Protein AF-I1CS98-F1 (afdb_monomer)

Sequence (143 aa):
MTRKIFLEIKIGNIDQHENASARYQSAKAWVNQWWSTYGFTSNDLDQFGPEDRETAKDILSNDPKAINEKWLVDPPEPLKGGIIEIELFEKDCPKTCENFVSLCKGGKIGKSSKKPLHYENTKMFRLVPGFVVQGGDVTREKV

Nearest PDB structures (foldseek):
  7ocn-assembly1_A  TM=2.290E-01  e=6.866E+00  Acinetobacter baumannii ATCC 19606 = CIP 70.34 = JCM 6841
  7ocp-assembly1_A  TM=2.295E-01  e=7.791E+00  Acinetobacter baumannii ATCC 19606 = CIP 70.34 = JCM 6841

InterPro domains:
  IPR002130 Cyclophilin-type peptidyl-prolyl cis-trans isomerase domain [PF00160] (82-141)
  IPR002130 Cyclophilin-type peptidyl-prolyl cis-trans isomerase domain [PR00153] (88-103)
  IPR002130 Cyclophilin-type peptidyl-prolyl cis-trans isomerase domain [PR00153] (124-136)
  IPR002130 Cyclophilin-type peptidyl-prolyl cis-trans isomerase domain [PS50072] (82-143)
  IPR029000 Cyclophilin-like domain superfamily [G3DSA:2.40.100.10] (77-143)
  IPR029000 Cyclophilin-like domain superfamily [SSF50891] (82-139)

Solvent-accessible surface area (backbone atoms only — not comparable to full-atom values): 8622 Å² total; per-residue (Å²): 136,79,53,72,48,78,44,82,45,81,45,77,66,60,71,62,47,52,52,44,43,51,21,24,49,53,40,33,53,49,34,50,72,42,17,79,81,74,66,49,97,53,53,43,58,90,75,50,51,74,66,55,45,52,53,50,49,55,54,40,71,70,33,72,64,37,53,74,65,53,49,32,85,65,82,64,80,76,75,44,70,50,75,47,79,44,77,47,62,48,88,85,39,44,71,60,41,53,50,52,51,40,28,70,71,32,95,44,66,34,90,85,76,69,35,60,37,30,48,77,92,47,60,72,81,42,80,42,89,100,76,46,80,42,58,75,61,46,78,65,79,88,122

Mean predicted aligned error: 6.17 Å

Radius of gyration: 21.8 Å; Cα contacts (8 Å, |Δi|>4): 173; chains: 1; bounding box: 53×31×57 Å

pLDDT: mean 90.43, std 7.11, range [43.84, 96.19]

Structure (mmCIF, N/CA/C/O backbone):
data_AF-I1CS98-F1
#
_entry.id   AF-I1CS98-F1
#
loop_
_atom_site.group_PDB
_atom_site.id
_atom_site.type_symbol
_atom_site.label_atom_id
_atom_site.label_alt_id
_atom_site.label_comp_id
_atom_site.label_asym_id
_atom_site.label_entity_id
_atom_site.label_seq_id
_atom_site.pdbx_PDB_ins_code
_atom_site.Cartn_x
_atom_site.Cartn_y
_atom_site.Cartn_z
_atom_site.occupancy
_atom_site.B_iso_or_equiv
_atom_site.auth_seq_id
_atom_site.auth_comp_id
_atom_site.auth_asym_id
_atom_site.auth_atom_id
_atom_site.pdbx_PDB_model_num
ATOM 1 N N . MET A 1 1 ? -28.346 11.585 8.066 1.00 60.06 1 MET A N 1
ATOM 2 C CA . MET A 1 1 ? -27.290 11.085 7.164 1.00 60.06 1 MET A CA 1
ATOM 3 C C . MET A 1 1 ? -26.524 10.014 7.908 1.00 60.06 1 MET A C 1
ATOM 5 O O . MET A 1 1 ? -26.175 10.255 9.056 1.00 60.06 1 MET A O 1
ATOM 9 N N . THR A 1 2 ? -26.339 8.841 7.313 1.00 78.56 2 THR A N 1
ATOM 10 C CA . THR A 1 2 ? -25.483 7.792 7.870 1.00 78.56 2 THR A CA 1
ATOM 11 C C . THR A 1 2 ? -24.048 8.022 7.414 1.00 78.56 2 THR A C 1
ATOM 13 O O . THR A 1 2 ? -23.799 8.418 6.273 1.00 78.56 2 THR A O 1
ATOM 16 N N . ARG A 1 3 ? -23.093 7.881 8.336 1.00 90.19 3 ARG A N 1
ATOM 17 C CA . ARG A 1 3 ? -21.673 8.077 8.042 1.00 90.19 3 ARG A CA 1
ATOM 18 C C . ARG A 1 3 ? -21.118 6.798 7.423 1.00 90.19 3 ARG A C 1
ATOM 20 O O . ARG A 1 3 ? -21.323 5.714 7.962 1.00 90.19 3 ARG A O 1
ATOM 27 N N . LYS A 1 4 ? -20.392 6.950 6.318 1.00 94.00 4 LYS A N 1
ATOM 28 C CA . LYS A 1 4 ? -19.733 5.859 5.596 1.00 94.00 4 LYS A CA 1
ATOM 29 C C . LYS A 1 4 ? -18.221 6.041 5.630 1.00 94.00 4 LYS A C 1
ATOM 31 O O . LYS A 1 4 ? -17.736 7.174 5.599 1.00 94.00 4 LYS A O 1
ATOM 36 N N . ILE A 1 5 ? -17.494 4.934 5.717 1.00 94.25 5 ILE A N 1
ATOM 37 C CA . ILE A 1 5 ? -16.031 4.886 5.644 1.00 94.25 5 ILE A CA 1
ATOM 38 C C . ILE A 1 5 ? -15.625 3.893 4.563 1.00 94.25 5 ILE A C 1
ATOM 40 O O . ILE A 1 5 ? -16.279 2.872 4.378 1.00 94.25 5 ILE A O 1
ATOM 44 N N . PHE A 1 6 ? -14.524 4.196 3.888 1.00 95.06 6 PHE A N 1
ATOM 45 C CA . PHE A 1 6 ? -13.919 3.355 2.870 1.00 95.06 6 PHE A CA 1
ATOM 46 C C . PHE A 1 6 ? -12.564 2.871 3.380 1.00 95.06 6 PHE A C 1
ATOM 48 O O . PHE A 1 6 ? -11.733 3.687 3.781 1.00 95.06 6 PHE A O 1
ATOM 55 N N . LEU A 1 7 ? -12.356 1.557 3.396 1.00 94.12 7 LEU A N 1
ATOM 56 C CA . LEU A 1 7 ? -11.076 0.941 3.734 1.00 94.12 7 LEU A CA 1
ATOM 57 C C . LEU A 1 7 ? -10.499 0.263 2.499 1.00 94.12 7 LEU A C 1
ATOM 59 O O . LEU A 1 7 ? -11.150 -0.592 1.903 1.00 94.12 7 LEU A O 1
ATOM 63 N N . GLU A 1 8 ? -9.271 0.620 2.140 1.00 93.94 8 GLU A N 1
ATOM 64 C CA . GLU A 1 8 ? -8.513 -0.105 1.127 1.00 93.94 8 GLU A CA 1
ATOM 65 C C . GLU A 1 8 ? -7.920 -1.373 1.747 1.00 93.94 8 GLU A C 1
ATOM 67 O O . GLU A 1 8 ? -7.205 -1.323 2.750 1.00 93.94 8 GLU A O 1
ATOM 72 N N . ILE A 1 9 ? -8.221 -2.521 1.147 1.00 93.19 9 ILE A N 1
ATOM 73 C CA . ILE A 1 9 ? -7.678 -3.814 1.543 1.00 93.19 9 ILE A CA 1
ATOM 74 C C . ILE A 1 9 ? -6.734 -4.297 0.454 1.00 93.19 9 ILE A C 1
ATOM 76 O O . ILE A 1 9 ? -7.135 -4.445 -0.698 1.00 93.19 9 ILE A O 1
ATOM 80 N N . LYS A 1 10 ? -5.501 -4.605 0.857 1.00 92.88 10 LYS A N 1
ATOM 81 C CA . LYS A 1 10 ? -4.471 -5.221 0.019 1.00 92.88 10 LYS A CA 1
ATOM 82 C C . LYS A 1 10 ? -4.293 -6.682 0.428 1.00 92.88 10 LYS A C 1
ATOM 84 O O . LYS A 1 10 ? -4.209 -6.996 1.614 1.00 92.88 10 LYS A O 1
ATOM 89 N N . ILE A 1 11 ? -4.245 -7.576 -0.552 1.00 92.00 11 ILE A N 1
ATOM 90 C CA . ILE A 1 11 ? -4.131 -9.026 -0.378 1.00 92.00 11 ILE A CA 1
ATOM 91 C C . ILE A 1 11 ? -2.915 -9.511 -1.169 1.00 92.00 11 ILE A C 1
ATOM 93 O O . ILE A 1 11 ? -2.852 -9.360 -2.389 1.00 92.00 11 ILE A O 1
ATOM 97 N N . GLY A 1 12 ? -1.969 -10.137 -0.471 1.00 89.50 12 GLY A N 1
ATOM 98 C CA . GLY A 1 12 ? -0.730 -10.659 -1.047 1.00 89.50 12 GLY A CA 1
ATOM 99 C C . GLY A 1 12 ? 0.499 -10.232 -0.249 1.00 89.50 12 GLY A C 1
ATOM 100 O O . GLY A 1 12 ? 0.383 -9.764 0.884 1.00 89.50 12 GLY A O 1
ATOM 101 N N . ASN A 1 13 ? 1.680 -10.406 -0.845 1.00 89.88 13 ASN A N 1
ATOM 102 C CA . ASN A 1 13 ? 2.939 -9.940 -0.272 1.00 89.88 13 ASN A CA 1
ATOM 103 C C . ASN A 1 13 ? 3.161 -8.465 -0.646 1.00 89.88 13 ASN A C 1
ATOM 105 O O . ASN A 1 13 ? 3.586 -8.160 -1.761 1.00 89.88 13 ASN A O 1
ATOM 109 N N . ILE A 1 14 ? 2.828 -7.566 0.284 1.00 88.88 14 ILE A N 1
ATOM 110 C CA . ILE A 1 14 ? 2.900 -6.114 0.076 1.00 88.88 14 ILE A CA 1
ATOM 111 C C . ILE A 1 14 ? 4.354 -5.672 -0.108 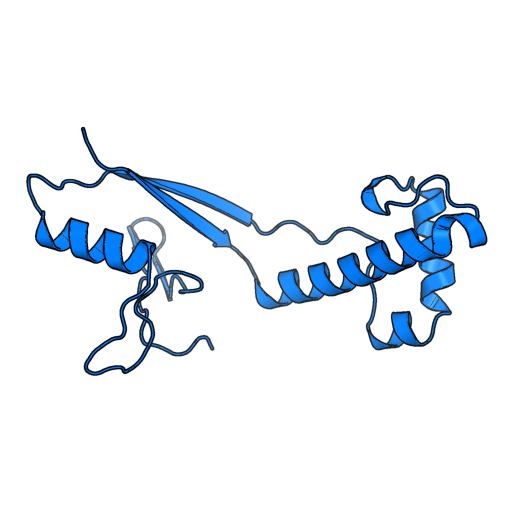1.00 88.88 14 ILE A C 1
ATOM 113 O O . ILE A 1 14 ? 4.642 -4.983 -1.080 1.00 88.88 14 ILE A O 1
ATOM 117 N N . ASP A 1 15 ? 5.274 -6.135 0.742 1.00 89.38 15 ASP A N 1
ATOM 118 C CA . ASP A 1 15 ? 6.685 -5.728 0.697 1.00 89.38 15 ASP A CA 1
ATOM 119 C C . ASP A 1 15 ? 7.349 -6.122 -0.630 1.00 89.38 15 ASP A C 1
ATOM 121 O O . ASP A 1 15 ? 8.076 -5.343 -1.248 1.00 89.38 15 ASP A O 1
ATOM 125 N N . GLN A 1 16 ? 7.056 -7.332 -1.116 1.00 90.31 16 GLN A N 1
ATOM 126 C CA . GLN A 1 16 ? 7.543 -7.794 -2.413 1.00 90.31 16 GLN A CA 1
ATOM 127 C C . GLN A 1 16 ? 6.964 -6.963 -3.564 1.00 90.31 16 GLN A C 1
ATOM 129 O O . GLN A 1 16 ? 7.693 -6.630 -4.500 1.00 90.31 16 GLN A O 1
ATOM 134 N N . HIS A 1 17 ? 5.674 -6.621 -3.506 1.00 91.31 17 HIS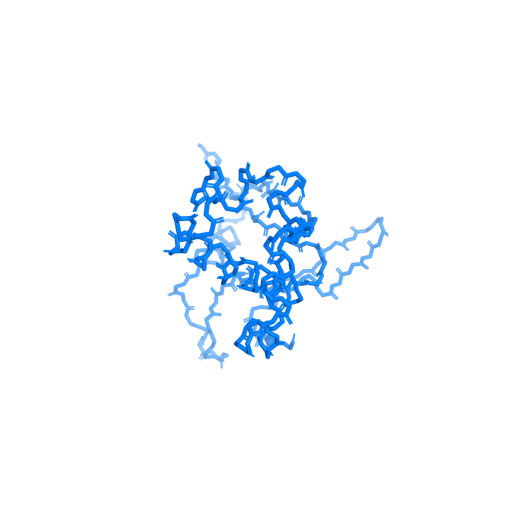 A N 1
ATOM 135 C CA . HIS A 1 17 ? 5.036 -5.792 -4.526 1.00 91.31 17 HIS A CA 1
ATOM 136 C C . HIS A 1 17 ? 5.567 -4.352 -4.514 1.00 91.31 17 HIS A C 1
ATOM 138 O O . HIS A 1 17 ? 5.825 -3.795 -5.579 1.00 91.31 17 HIS A O 1
ATOM 144 N N . GLU A 1 18 ? 5.783 -3.755 -3.342 1.00 91.12 18 GLU A N 1
ATOM 145 C CA . GLU A 1 18 ? 6.370 -2.417 -3.206 1.00 91.12 18 GLU A CA 1
ATOM 146 C C . GLU A 1 18 ? 7.816 -2.393 -3.709 1.00 91.12 18 GLU A C 1
ATOM 148 O O . GLU A 1 18 ? 8.187 -1.493 -4.462 1.00 91.12 18 GLU A O 1
ATOM 153 N N . ASN A 1 19 ? 8.612 -3.420 -3.391 1.00 92.75 19 ASN A N 1
ATOM 154 C CA . ASN A 1 19 ? 9.967 -3.556 -3.923 1.00 92.75 19 ASN A CA 1
ATOM 155 C C . ASN A 1 19 ? 9.975 -3.694 -5.454 1.00 92.75 19 ASN A C 1
ATOM 157 O O . ASN A 1 19 ? 10.743 -3.010 -6.132 1.00 92.75 19 ASN A O 1
ATOM 161 N N . ALA A 1 20 ? 9.111 -4.547 -6.009 1.00 93.06 20 ALA A N 1
ATOM 162 C CA . ALA A 1 20 ? 8.979 -4.707 -7.455 1.00 93.06 20 ALA A CA 1
ATOM 163 C C . ALA A 1 20 ? 8.504 -3.407 -8.126 1.00 93.06 20 ALA A C 1
ATOM 165 O O . ALA A 1 20 ? 9.050 -3.008 -9.152 1.00 93.06 20 ALA A O 1
ATOM 166 N N . SER A 1 21 ? 7.555 -2.702 -7.508 1.00 93.19 21 SER A N 1
ATOM 167 C CA . SER A 1 21 ? 7.063 -1.407 -7.984 1.00 93.19 21 SER A CA 1
ATOM 168 C C . SER A 1 21 ? 8.155 -0.347 -7.971 1.00 93.19 21 SER A C 1
ATOM 170 O O . SER A 1 21 ? 8.309 0.361 -8.957 1.00 93.19 21 SER A O 1
ATOM 172 N N . ALA A 1 22 ? 8.972 -0.268 -6.919 1.00 94.06 22 ALA A N 1
ATOM 173 C CA . ALA A 1 22 ? 10.110 0.649 -6.870 1.00 94.06 22 ALA A CA 1
ATOM 174 C C . ALA A 1 22 ? 11.124 0.359 -7.989 1.00 94.06 22 ALA A C 1
ATOM 176 O O . ALA A 1 22 ? 11.552 1.274 -8.689 1.00 94.06 22 ALA A O 1
ATOM 177 N N . ARG A 1 23 ? 11.450 -0.920 -8.217 1.00 94.44 23 ARG A N 1
ATOM 178 C CA . ARG A 1 23 ? 12.347 -1.360 -9.301 1.00 94.44 23 ARG A CA 1
ATOM 179 C C . ARG A 1 23 ? 11.791 -1.032 -10.688 1.00 94.44 23 ARG A C 1
ATOM 181 O O . ARG A 1 23 ? 12.558 -0.664 -11.574 1.00 94.44 23 ARG A O 1
ATOM 188 N N . TYR A 1 24 ? 10.476 -1.144 -10.863 1.00 95.00 24 TYR A N 1
ATOM 189 C CA . TYR A 1 24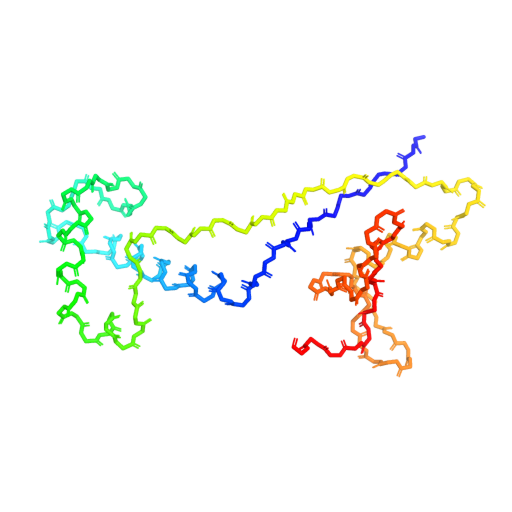 ? 9.784 -0.733 -12.083 1.00 95.00 24 TYR A CA 1
ATOM 190 C C . TYR A 1 24 ? 9.812 0.791 -12.265 1.00 95.00 24 TYR A C 1
ATOM 192 O O . TYR A 1 24 ? 10.137 1.278 -13.342 1.00 95.00 24 TYR A O 1
ATOM 200 N N . GLN A 1 25 ? 9.562 1.567 -11.205 1.00 94.00 25 GLN A N 1
ATOM 201 C CA . GLN A 1 25 ? 9.619 3.034 -11.253 1.00 94.00 25 GLN A CA 1
ATOM 202 C C . GLN A 1 25 ? 11.019 3.561 -11.585 1.00 94.00 25 GLN A C 1
ATOM 204 O O . GLN A 1 25 ? 11.140 4.522 -12.343 1.00 94.00 25 GLN A O 1
ATOM 209 N N . SER A 1 26 ? 12.081 2.922 -11.090 1.00 94.56 26 SER A N 1
ATOM 210 C CA . SER A 1 26 ? 13.448 3.272 -11.493 1.00 94.56 26 SER A CA 1
ATOM 211 C C . SER A 1 26 ? 13.676 3.057 -12.993 1.00 94.56 26 SER A C 1
ATOM 213 O O . SER A 1 26 ? 14.234 3.935 -13.652 1.00 94.56 26 SER A O 1
ATOM 215 N N . ALA A 1 27 ? 13.177 1.950 -13.558 1.00 93.69 27 ALA A N 1
ATOM 216 C CA . ALA A 1 27 ? 13.219 1.719 -15.003 1.00 93.69 27 ALA A CA 1
ATOM 217 C C . ALA A 1 27 ? 12.402 2.768 -15.774 1.00 93.69 27 ALA A C 1
ATOM 219 O O . ALA A 1 27 ? 12.886 3.307 -16.768 1.00 93.69 27 ALA A O 1
ATOM 220 N N . LYS A 1 28 ? 11.201 3.126 -15.289 1.00 94.56 28 LYS A N 1
ATOM 221 C CA . LYS A 1 28 ? 10.387 4.210 -15.867 1.00 94.56 28 LYS A CA 1
ATOM 222 C C . LYS A 1 28 ? 11.138 5.539 -15.895 1.00 94.56 28 LYS A C 1
ATOM 224 O O . LYS A 1 28 ? 11.120 6.230 -16.909 1.00 94.56 28 LYS A O 1
ATOM 229 N N . ALA A 1 29 ? 11.793 5.898 -14.792 1.00 94.50 29 ALA A N 1
ATOM 230 C CA . ALA A 1 29 ? 12.557 7.136 -14.686 1.00 94.50 29 ALA A CA 1
ATOM 231 C C . ALA A 1 29 ? 13.752 7.145 -15.648 1.00 94.50 29 ALA A C 1
ATOM 233 O O . ALA A 1 29 ? 14.010 8.154 -16.302 1.00 94.50 29 ALA A O 1
ATOM 234 N N . TRP A 1 30 ? 14.443 6.011 -15.783 1.00 94.44 30 TRP A N 1
ATOM 235 C CA . TRP A 1 30 ? 15.513 5.855 -16.762 1.00 94.44 30 TRP A CA 1
ATOM 236 C C . TRP A 1 30 ? 14.999 6.010 -18.196 1.00 94.44 30 TRP A C 1
ATOM 238 O O . TRP A 1 30 ? 15.565 6.791 -18.956 1.00 94.44 30 TRP A O 1
ATOM 248 N N . VAL A 1 31 ? 13.885 5.359 -18.547 1.00 93.12 31 VAL A N 1
ATOM 249 C CA . VAL A 1 31 ? 13.247 5.527 -19.861 1.00 93.12 31 VAL A CA 1
ATOM 250 C C . VAL A 1 31 ? 12.915 6.996 -20.104 1.00 93.12 31 VAL A C 1
ATOM 252 O O . VAL A 1 31 ? 13.296 7.553 -21.128 1.00 93.12 31 VAL A O 1
ATOM 255 N N . ASN A 1 32 ? 12.282 7.659 -19.139 1.00 94.19 32 ASN A N 1
ATOM 256 C CA . ASN A 1 32 ? 11.917 9.065 -19.267 1.00 94.19 32 ASN A CA 1
ATOM 257 C C . ASN A 1 32 ? 13.124 9.982 -19.512 1.00 94.19 32 ASN A C 1
ATOM 259 O O . ASN A 1 32 ? 13.012 10.970 -20.236 1.00 94.19 32 ASN A O 1
ATOM 263 N N . GLN A 1 33 ? 14.276 9.638 -18.941 1.00 93.81 33 GLN A N 1
ATOM 264 C CA . GLN A 1 33 ? 15.509 10.394 -19.104 1.00 93.81 33 GLN A CA 1
ATOM 265 C C . GLN A 1 33 ? 16.221 10.102 -20.434 1.00 93.81 33 GLN A C 1
ATOM 267 O O . GLN A 1 33 ? 16.770 11.023 -21.036 1.00 93.81 33 GLN A O 1
ATOM 272 N N . TRP A 1 34 ? 16.221 8.848 -20.894 1.00 91.75 34 TRP A N 1
ATOM 273 C CA . TRP A 1 34 ? 17.091 8.387 -21.984 1.00 91.75 34 TRP A CA 1
ATOM 274 C C . TRP A 1 34 ? 16.358 7.981 -23.267 1.00 91.75 34 TRP A C 1
ATOM 276 O O . TRP A 1 34 ? 16.996 7.542 -24.224 1.00 91.75 34 TRP A O 1
ATOM 286 N N . TRP A 1 35 ? 15.036 8.155 -23.336 1.00 90.75 35 TRP A N 1
ATOM 287 C CA . TRP A 1 35 ? 14.236 7.710 -24.480 1.00 90.75 35 TRP A CA 1
ATOM 288 C C . TRP A 1 35 ? 14.696 8.253 -25.833 1.00 90.75 35 TRP A C 1
ATOM 290 O O . TRP A 1 35 ? 14.776 7.498 -26.797 1.00 90.75 35 TRP A O 1
ATOM 300 N N . SER A 1 36 ? 15.067 9.533 -25.906 1.00 90.75 36 SER A N 1
ATOM 301 C CA . SER A 1 36 ? 15.536 10.153 -27.149 1.00 90.75 36 SER A CA 1
ATOM 302 C C . SER A 1 36 ? 16.930 9.676 -27.558 1.00 90.75 36 SER A C 1
ATOM 304 O O . SER A 1 36 ? 17.246 9.656 -28.744 1.00 90.75 36 SER A O 1
ATOM 306 N N . THR A 1 37 ? 17.763 9.274 -26.594 1.00 91.00 37 THR A N 1
ATOM 307 C CA . THR A 1 37 ? 19.119 8.763 -26.838 1.00 91.00 37 THR A CA 1
ATOM 308 C C . THR A 1 37 ? 19.087 7.382 -27.479 1.00 91.00 37 THR A C 1
ATOM 310 O O . THR A 1 37 ? 19.857 7.120 -28.398 1.00 91.00 37 THR A O 1
ATOM 313 N N . TYR A 1 38 ? 18.184 6.520 -27.014 1.00 86.75 38 TYR A N 1
ATOM 314 C CA . TYR A 1 38 ? 18.038 5.154 -27.518 1.00 86.75 38 TYR A CA 1
ATOM 315 C C . TYR A 1 38 ? 16.984 5.024 -28.626 1.00 86.75 38 TYR A C 1
ATOM 317 O O . TYR A 1 38 ? 16.804 3.940 -29.169 1.00 86.75 38 TYR A O 1
ATOM 325 N N . GLY A 1 39 ? 16.321 6.125 -28.994 1.00 87.12 39 GLY A N 1
ATOM 326 C CA . GLY A 1 39 ? 15.356 6.160 -30.091 1.00 87.12 39 GLY A CA 1
ATOM 327 C C . GLY A 1 39 ? 14.033 5.455 -29.786 1.00 87.12 39 GLY A C 1
ATOM 328 O O . GLY A 1 39 ? 13.370 5.012 -30.720 1.00 87.12 39 GLY A O 1
ATOM 329 N N . PHE A 1 40 ? 13.643 5.349 -28.510 1.00 91.25 40 PHE A N 1
ATOM 330 C CA . PHE A 1 40 ? 12.355 4.763 -28.135 1.00 91.25 40 PHE A CA 1
ATOM 331 C C . PHE A 1 40 ? 11.187 5.605 -28.649 1.00 91.25 40 PHE A C 1
ATOM 333 O O . PHE A 1 40 ? 11.269 6.831 -28.768 1.00 91.25 40 PHE A O 1
ATOM 340 N N . THR A 1 41 ? 10.061 4.939 -28.898 1.00 87.00 41 THR A N 1
ATOM 341 C CA . THR A 1 41 ? 8.844 5.580 -29.415 1.00 87.00 41 THR A CA 1
ATOM 342 C C . THR A 1 41 ? 8.153 6.502 -28.404 1.00 87.00 41 THR A C 1
ATOM 344 O O . THR A 1 41 ? 7.393 7.386 -28.800 1.00 87.00 41 THR A O 1
ATOM 347 N N . SER A 1 42 ? 8.423 6.328 -27.105 1.00 90.38 42 SER A N 1
ATOM 348 C CA . SER A 1 42 ? 7.833 7.109 -26.015 1.00 90.38 42 SER A CA 1
ATOM 349 C C . SER A 1 42 ? 8.831 7.349 -24.878 1.00 90.38 42 SER A C 1
ATOM 351 O O . SER A 1 42 ? 9.838 6.656 -24.747 1.00 90.38 42 SER A O 1
ATOM 353 N N . ASN A 1 43 ? 8.535 8.330 -24.027 1.00 90.38 43 ASN A N 1
ATOM 354 C CA . ASN A 1 43 ? 9.250 8.611 -22.780 1.00 90.38 43 ASN A CA 1
ATOM 355 C C . ASN A 1 43 ? 8.596 7.954 -21.550 1.00 90.38 43 ASN A C 1
ATOM 357 O O . ASN A 1 43 ? 8.977 8.250 -20.414 1.00 90.38 43 ASN A O 1
ATOM 361 N N . ASP A 1 44 ? 7.598 7.100 -21.772 1.00 90.94 44 ASP A N 1
ATOM 362 C CA . ASP A 1 44 ? 6.879 6.366 -20.741 1.00 90.94 44 ASP A CA 1
ATOM 363 C C . ASP A 1 44 ? 6.914 4.867 -21.042 1.00 90.94 44 ASP A C 1
ATOM 365 O O . ASP A 1 44 ? 6.357 4.401 -22.036 1.00 90.94 44 ASP A O 1
ATOM 369 N N . LEU A 1 45 ? 7.543 4.107 -20.145 1.00 90.50 45 LEU A N 1
ATOM 370 C CA . LEU A 1 45 ? 7.673 2.655 -20.257 1.00 90.50 45 LEU A CA 1
ATOM 371 C C . LEU A 1 45 ? 6.310 1.942 -20.320 1.00 90.50 45 LEU A C 1
ATOM 373 O O . LEU A 1 45 ? 6.207 0.865 -20.904 1.00 90.50 45 LEU A O 1
ATOM 377 N N . ASP A 1 46 ? 5.247 2.528 -19.759 1.00 90.50 46 ASP A N 1
ATOM 378 C CA . ASP A 1 46 ? 3.902 1.938 -19.831 1.00 90.50 46 ASP A CA 1
ATOM 379 C C . ASP A 1 46 ? 3.349 1.928 -21.265 1.00 90.50 46 ASP A C 1
ATOM 381 O O . ASP A 1 46 ? 2.521 1.081 -21.598 1.00 90.50 46 ASP A O 1
ATOM 385 N N . GLN A 1 47 ? 3.844 2.818 -22.128 1.00 90.62 47 GLN A N 1
ATOM 386 C CA . GLN A 1 47 ? 3.433 2.935 -23.529 1.00 90.62 47 GLN A CA 1
ATOM 387 C C . GLN A 1 47 ? 4.277 2.070 -24.471 1.00 90.62 47 GLN A C 1
ATOM 389 O O . GLN A 1 47 ? 3.982 2.004 -25.663 1.00 90.62 47 GLN A O 1
ATOM 394 N N . PHE A 1 48 ? 5.319 1.407 -23.959 1.00 91.38 48 PHE A N 1
ATOM 395 C CA . PHE A 1 48 ? 6.223 0.621 -24.791 1.00 91.38 48 PHE A CA 1
ATOM 396 C C . PHE A 1 48 ? 5.515 -0.602 -25.367 1.00 91.38 48 PHE A C 1
ATOM 398 O O . PHE A 1 48 ? 4.913 -1.403 -24.636 1.00 91.38 48 PHE A O 1
ATOM 405 N N . GLY A 1 49 ? 5.673 -0.773 -26.680 1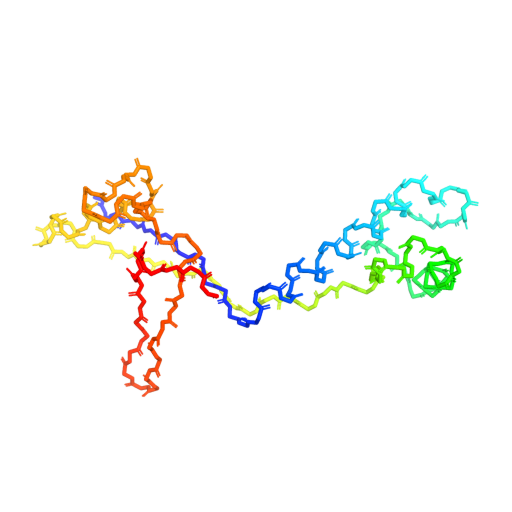.00 90.19 49 GLY A N 1
ATOM 406 C CA . GLY A 1 49 ? 5.363 -2.017 -27.370 1.00 90.19 49 GLY A CA 1
ATOM 407 C C . GLY A 1 49 ? 6.346 -3.142 -27.007 1.00 90.19 49 GLY A C 1
ATOM 408 O O . GLY A 1 49 ? 7.320 -2.922 -26.285 1.00 90.19 49 GLY A O 1
ATOM 409 N N . PRO A 1 50 ? 6.117 -4.366 -27.509 1.00 89.44 50 PRO A N 1
ATOM 410 C CA . PRO A 1 50 ? 6.971 -5.515 -27.208 1.00 89.44 50 PRO A CA 1
ATOM 411 C C . PRO A 1 50 ? 8.428 -5.321 -27.665 1.00 89.44 50 PRO A C 1
ATOM 413 O O . PRO A 1 50 ? 9.338 -5.728 -26.950 1.00 89.44 50 PRO A O 1
ATOM 416 N N . GLU A 1 51 ? 8.656 -4.660 -28.803 1.00 89.62 51 GLU A N 1
ATOM 417 C CA . GLU A 1 51 ? 10.003 -4.411 -29.345 1.00 89.62 51 GLU A CA 1
ATOM 418 C C . GLU A 1 51 ? 10.809 -3.424 -28.485 1.00 89.62 51 GLU A C 1
ATOM 420 O O . GLU A 1 51 ? 11.956 -3.700 -28.120 1.00 89.62 51 GLU A O 1
ATOM 425 N N . ASP A 1 52 ? 10.191 -2.305 -28.087 1.00 91.38 52 ASP A N 1
ATOM 426 C CA . ASP A 1 52 ? 10.817 -1.313 -27.204 1.00 91.38 52 ASP A CA 1
ATOM 427 C C . ASP A 1 52 ? 11.122 -1.910 -25.821 1.00 91.38 52 ASP A C 1
ATOM 429 O O . ASP A 1 52 ? 12.160 -1.618 -25.225 1.00 91.38 52 ASP A O 1
ATOM 433 N N . ARG A 1 53 ? 10.246 -2.791 -25.309 1.00 91.38 53 ARG A N 1
ATOM 434 C CA . ARG A 1 53 ? 10.479 -3.507 -24.042 1.00 91.38 53 ARG A CA 1
ATOM 435 C C . ARG A 1 53 ? 11.664 -4.456 -24.130 1.00 91.38 53 ARG A C 1
ATOM 437 O O . ARG A 1 53 ? 12.448 -4.503 -23.187 1.00 91.38 53 ARG A O 1
ATOM 444 N N . GLU A 1 54 ? 11.806 -5.197 -25.224 1.00 91.31 54 GLU A N 1
ATOM 445 C CA . GLU A 1 54 ? 12.949 -6.097 -25.411 1.00 91.31 54 GLU A CA 1
ATOM 446 C C . GLU A 1 54 ? 14.259 -5.307 -25.497 1.00 91.31 54 GLU A C 1
ATOM 448 O O . GLU A 1 54 ? 15.230 -5.615 -24.809 1.00 91.31 54 GLU A O 1
ATOM 453 N N . THR A 1 55 ? 14.247 -4.206 -26.247 1.00 90.94 55 THR A N 1
ATOM 454 C CA . THR A 1 55 ? 15.396 -3.300 -26.360 1.00 90.94 55 THR A CA 1
ATOM 455 C C . THR A 1 55 ? 15.766 -2.693 -25.002 1.00 90.94 55 THR A C 1
ATOM 457 O O . THR A 1 55 ? 16.935 -2.671 -24.619 1.00 90.94 55 THR A O 1
ATOM 460 N N . ALA A 1 56 ? 14.776 -2.254 -24.217 1.00 91.38 56 ALA A N 1
ATOM 461 C CA . ALA A 1 56 ? 15.005 -1.767 -22.859 1.00 91.38 56 ALA A CA 1
ATOM 462 C C . ALA A 1 56 ? 15.580 -2.858 -21.939 1.00 91.38 56 ALA A C 1
ATOM 464 O O . ALA A 1 56 ? 16.471 -2.567 -21.143 1.00 91.38 56 ALA A O 1
ATOM 465 N N . LYS A 1 57 ? 15.118 -4.112 -22.050 1.00 93.19 57 LYS A N 1
ATOM 466 C CA . LYS A 1 57 ? 15.669 -5.244 -21.285 1.00 93.19 57 LYS A CA 1
ATOM 467 C C . LYS A 1 57 ? 17.137 -5.484 -21.618 1.00 93.19 57 LYS A C 1
ATOM 469 O O . LYS A 1 57 ? 17.928 -5.660 -20.692 1.00 93.19 57 LYS A O 1
ATOM 474 N N . ASP A 1 58 ? 17.508 -5.452 -22.893 1.00 92.00 58 ASP A N 1
ATOM 475 C CA . ASP A 1 58 ? 18.895 -5.655 -23.320 1.00 92.00 58 ASP A CA 1
ATOM 476 C C . ASP A 1 58 ? 19.820 -4.531 -22.821 1.00 92.00 58 ASP A C 1
ATOM 478 O O . ASP A 1 58 ? 20.859 -4.789 -22.209 1.00 92.00 58 ASP A O 1
ATOM 482 N N . ILE A 1 59 ? 19.401 -3.268 -22.964 1.00 90.94 59 ILE A N 1
ATOM 483 C CA . ILE A 1 59 ? 20.190 -2.120 -22.491 1.00 90.94 59 ILE A CA 1
ATOM 484 C C . ILE A 1 59 ? 20.367 -2.172 -20.970 1.00 90.94 59 ILE A C 1
ATOM 486 O O . ILE A 1 59 ? 21.485 -2.059 -20.465 1.00 90.94 59 ILE A O 1
ATOM 490 N N . LEU A 1 60 ? 19.279 -2.388 -20.227 1.00 90.50 60 LEU A N 1
ATOM 491 C CA . LEU A 1 60 ? 19.321 -2.434 -18.765 1.00 90.50 60 LEU A CA 1
ATOM 492 C C . LEU A 1 60 ? 20.067 -3.664 -18.230 1.00 90.50 60 LEU A C 1
ATOM 494 O O . LEU A 1 60 ? 20.595 -3.613 -17.122 1.00 90.50 60 LEU A O 1
ATOM 498 N N . SER A 1 61 ? 20.178 -4.740 -19.012 1.00 90.38 61 SER A N 1
ATOM 499 C CA . SER A 1 61 ? 21.003 -5.906 -18.659 1.00 90.38 61 SER A CA 1
ATOM 500 C C . SER A 1 61 ? 22.505 -5.627 -18.738 1.00 90.38 61 SER A C 1
ATOM 502 O O . SER A 1 61 ? 23.287 -6.392 -18.178 1.00 90.38 61 SER A O 1
ATOM 504 N N . ASN A 1 62 ? 22.907 -4.536 -19.395 1.00 89.50 62 ASN A N 1
ATOM 505 C CA . ASN A 1 62 ? 24.294 -4.086 -19.495 1.00 89.50 62 ASN A CA 1
ATOM 506 C C . ASN A 1 62 ? 24.599 -2.869 -18.601 1.00 89.50 62 ASN A C 1
ATOM 508 O O . ASN A 1 62 ? 25.766 -2.520 -18.423 1.00 89.50 62 ASN A O 1
ATOM 512 N N . ASP A 1 63 ? 23.580 -2.231 -18.014 1.00 90.62 63 ASP A N 1
ATOM 513 C CA . ASP A 1 63 ? 23.750 -1.099 -17.103 1.00 90.62 63 ASP A CA 1
ATOM 514 C C . ASP A 1 63 ? 24.113 -1.590 -15.680 1.00 90.62 63 ASP A C 1
ATOM 516 O O . ASP A 1 63 ? 23.315 -2.273 -15.028 1.00 90.62 63 ASP A O 1
ATOM 520 N N . PRO A 1 64 ? 25.297 -1.234 -15.137 1.00 90.12 64 PRO A N 1
ATOM 521 C CA . PRO A 1 64 ? 25.738 -1.719 -13.827 1.00 90.12 64 PRO A CA 1
ATOM 522 C C . PRO A 1 64 ? 24.792 -1.361 -12.674 1.00 90.12 64 PRO A C 1
ATOM 524 O O . PRO A 1 64 ? 24.671 -2.119 -11.707 1.00 90.12 64 PRO A O 1
ATOM 527 N N . LYS A 1 65 ? 24.117 -0.208 -12.756 1.00 91.38 65 LYS A N 1
ATOM 528 C CA . LYS A 1 65 ? 23.180 0.255 -11.731 1.00 91.38 65 LYS A CA 1
ATOM 529 C C . LYS A 1 65 ? 21.878 -0.535 -11.813 1.00 91.38 65 LYS A C 1
ATOM 531 O O . LYS A 1 65 ? 21.404 -1.019 -10.784 1.00 91.38 65 LYS A O 1
ATOM 536 N N . ALA A 1 66 ? 21.346 -0.721 -13.019 1.00 89.06 66 ALA A N 1
ATOM 537 C CA . ALA A 1 66 ? 20.129 -1.492 -13.245 1.00 89.06 66 ALA A CA 1
ATOM 538 C C . ALA A 1 66 ? 20.294 -2.969 -12.856 1.00 89.06 66 ALA A C 1
ATOM 540 O O . ALA A 1 66 ? 19.373 -3.542 -12.276 1.00 89.06 66 ALA A O 1
ATOM 541 N N . ILE A 1 67 ? 21.469 -3.569 -13.081 1.00 90.50 67 ILE A N 1
ATOM 542 C CA . ILE A 1 67 ? 21.783 -4.940 -12.638 1.00 90.50 67 ILE A CA 1
ATOM 543 C C . ILE A 1 67 ? 21.817 -5.026 -11.107 1.00 90.50 67 ILE A C 1
ATOM 545 O O . ILE A 1 67 ? 21.199 -5.918 -10.521 1.00 90.50 67 ILE A O 1
ATOM 549 N N . ASN A 1 68 ? 22.520 -4.100 -10.446 1.00 91.62 68 ASN A N 1
ATOM 550 C CA . ASN A 1 68 ? 22.673 -4.111 -8.991 1.00 91.62 68 ASN A CA 1
ATOM 551 C C . ASN A 1 68 ? 21.333 -3.896 -8.266 1.00 91.62 68 ASN A C 1
ATOM 553 O O . ASN A 1 68 ? 21.003 -4.608 -7.319 1.00 91.62 68 ASN A O 1
ATOM 557 N N . GLU A 1 69 ? 20.533 -2.945 -8.746 1.00 91.00 69 GLU A N 1
ATOM 558 C CA . GLU A 1 69 ? 19.192 -2.656 -8.222 1.00 91.00 69 GLU A CA 1
ATOM 559 C C . GLU A 1 69 ? 18.108 -3.578 -8.814 1.00 91.00 69 GLU A C 1
ATOM 561 O O . GLU A 1 69 ? 16.945 -3.528 -8.408 1.00 91.00 69 GLU A O 1
ATOM 566 N N . LYS A 1 70 ? 18.491 -4.455 -9.751 1.00 91.88 70 LYS A N 1
ATOM 567 C CA . LYS A 1 70 ? 17.644 -5.426 -10.449 1.00 91.88 70 LYS A CA 1
ATOM 568 C C . LYS A 1 70 ? 16.403 -4.789 -11.078 1.00 91.88 70 LYS A C 1
ATOM 570 O O . LYS A 1 70 ? 15.302 -5.268 -10.838 1.00 91.88 70 LYS A O 1
ATOM 575 N N . TRP A 1 71 ? 16.505 -3.698 -11.820 1.00 93.81 71 TRP A N 1
ATOM 576 C CA . TRP A 1 71 ? 15.314 -3.015 -12.349 1.00 93.81 71 TRP A CA 1
ATOM 577 C C . TRP A 1 71 ? 14.383 -3.933 -13.160 1.00 93.81 71 TRP A C 1
ATOM 579 O O . TRP A 1 71 ? 14.805 -4.946 -13.715 1.00 93.81 71 TRP A O 1
ATOM 589 N N . LEU A 1 72 ? 13.090 -3.600 -13.174 1.00 91.75 72 LEU A N 1
ATOM 590 C CA . LEU A 1 72 ? 12.061 -4.373 -13.872 1.00 91.75 72 LEU A CA 1
ATOM 591 C C . LEU A 1 72 ? 11.520 -3.565 -15.048 1.00 91.75 72 LEU A C 1
ATOM 593 O O . LEU A 1 72 ? 11.186 -2.398 -14.883 1.00 91.75 72 LEU A O 1
ATOM 597 N N . VAL A 1 73 ? 11.417 -4.200 -16.214 1.00 91.62 73 VAL A N 1
ATOM 598 C CA . VAL A 1 73 ? 10.852 -3.596 -17.437 1.00 91.62 73 VAL A CA 1
ATOM 599 C C . VAL A 1 73 ? 9.389 -3.984 -17.635 1.00 91.62 73 VAL A C 1
ATOM 601 O O . VAL A 1 73 ? 8.629 -3.273 -18.290 1.00 91.62 73 VAL A O 1
ATOM 604 N N . ASP A 1 74 ? 8.981 -5.108 -17.054 1.00 90.75 74 ASP A N 1
ATOM 605 C CA . ASP A 1 74 ? 7.593 -5.546 -17.056 1.00 90.75 74 ASP A CA 1
ATOM 606 C C . ASP A 1 74 ? 6.891 -5.019 -15.795 1.00 90.75 74 ASP A C 1
ATOM 608 O O . ASP A 1 74 ? 7.489 -5.041 -14.709 1.00 90.75 74 ASP A O 1
ATOM 612 N N . PRO A 1 75 ? 5.643 -4.530 -15.916 1.00 89.94 75 PRO A N 1
ATOM 613 C CA . PRO A 1 75 ? 4.909 -4.003 -14.778 1.00 89.94 75 PRO A CA 1
ATOM 614 C C . PRO A 1 75 ? 4.665 -5.114 -13.745 1.00 89.94 75 PRO A C 1
ATOM 616 O O . PRO A 1 75 ? 4.316 -6.238 -14.121 1.00 89.94 75 PRO A O 1
ATOM 619 N N . PRO A 1 76 ? 4.827 -4.830 -12.440 1.00 90.56 76 PRO A N 1
ATOM 620 C CA . PRO A 1 76 ? 4.544 -5.811 -11.403 1.00 90.56 76 PRO A CA 1
ATOM 621 C C . PRO A 1 76 ? 3.056 -6.170 -11.398 1.00 90.56 76 PRO A C 1
ATOM 623 O O . PRO A 1 76 ? 2.197 -5.315 -11.617 1.00 90.56 76 PRO A O 1
ATOM 626 N N . GLU A 1 77 ? 2.743 -7.431 -11.090 1.00 88.06 77 GLU A N 1
ATOM 627 C CA . GLU A 1 77 ? 1.352 -7.853 -10.930 1.00 88.06 77 GLU A CA 1
ATOM 628 C C . GLU A 1 77 ? 0.663 -7.021 -9.837 1.00 88.06 77 GLU A C 1
ATOM 630 O O . GLU A 1 77 ? 1.231 -6.849 -8.748 1.00 88.06 77 GLU A O 1
ATOM 635 N N . PRO A 1 78 ? -0.553 -6.504 -10.090 1.00 87.69 78 PRO A N 1
ATOM 636 C CA . PRO A 1 78 ? -1.267 -5.697 -9.116 1.00 87.69 78 PRO A CA 1
ATOM 637 C C . PRO A 1 78 ? -1.616 -6.532 -7.883 1.00 87.69 78 PRO A C 1
ATOM 639 O O . PRO A 1 78 ? -2.012 -7.698 -7.987 1.00 87.69 78 PRO A O 1
ATOM 642 N N . LEU A 1 79 ? -1.516 -5.919 -6.701 1.00 89.00 79 LEU A N 1
ATOM 643 C CA . LEU A 1 79 ? -2.021 -6.544 -5.483 1.00 89.00 79 LEU A CA 1
ATOM 644 C C . LEU A 1 79 ? -3.513 -6.830 -5.640 1.00 89.00 79 LEU A C 1
ATOM 646 O O . LEU A 1 79 ? -4.293 -5.988 -6.087 1.00 89.00 79 LEU A O 1
ATOM 650 N N . LYS A 1 80 ? -3.916 -8.032 -5.229 1.00 89.19 80 LYS A N 1
ATOM 651 C CA . LYS A 1 80 ? -5.334 -8.367 -5.115 1.00 89.19 80 LYS A CA 1
ATOM 652 C C . LYS A 1 80 ? -5.938 -7.531 -3.990 1.00 89.19 80 LYS A C 1
ATOM 654 O O . LYS A 1 80 ? -5.235 -7.131 -3.065 1.00 89.19 80 LYS A O 1
ATOM 659 N N . GLY A 1 81 ? -7.245 -7.310 -4.028 1.00 89.81 81 GLY A N 1
ATOM 660 C CA . GLY A 1 81 ? -7.922 -6.542 -2.991 1.00 89.81 81 GLY A CA 1
ATOM 661 C C . GLY A 1 81 ? -8.995 -5.624 -3.545 1.00 89.81 81 GLY A C 1
ATOM 662 O O . GLY A 1 81 ? -9.524 -5.861 -4.629 1.00 89.81 81 GLY A O 1
ATOM 663 N N . GLY A 1 82 ? -9.332 -4.599 -2.770 1.00 93.06 82 GLY A N 1
ATOM 664 C CA . GLY A 1 82 ? -10.359 -3.635 -3.139 1.00 93.06 82 GLY A CA 1
ATOM 665 C C . GLY A 1 82 ? -10.765 -2.732 -1.984 1.00 93.06 82 GLY A C 1
ATOM 666 O O . GLY A 1 82 ? -10.183 -2.766 -0.900 1.00 93.06 82 GLY A O 1
ATOM 667 N N . ILE A 1 83 ? -11.787 -1.920 -2.237 1.00 95.25 83 ILE A N 1
ATOM 668 C CA . ILE A 1 83 ? -12.344 -0.998 -1.251 1.00 95.25 83 ILE A CA 1
ATOM 669 C C . ILE A 1 83 ? -13.532 -1.667 -0.563 1.00 95.25 83 ILE A C 1
ATOM 671 O O . ILE A 1 83 ? -14.466 -2.121 -1.221 1.00 95.25 83 ILE A O 1
ATOM 675 N N . ILE A 1 84 ? -13.507 -1.687 0.766 1.00 94.56 84 ILE A N 1
ATOM 676 C CA . ILE A 1 84 ? -14.658 -2.049 1.589 1.00 94.56 84 ILE A CA 1
ATOM 677 C C . ILE A 1 84 ? -15.338 -0.764 2.050 1.00 94.56 84 ILE A C 1
ATOM 679 O O . ILE A 1 84 ? -14.725 0.064 2.724 1.00 94.56 84 ILE A O 1
ATOM 683 N N . GLU A 1 85 ? -16.615 -0.620 1.711 1.00 95.94 85 GLU A N 1
ATOM 684 C CA . GLU A 1 85 ? -17.485 0.422 2.251 1.00 95.94 85 GLU A CA 1
ATOM 685 C C . GLU A 1 85 ? -18.166 -0.082 3.529 1.00 95.94 85 GLU A C 1
ATOM 687 O O . GLU A 1 85 ? -18.763 -1.158 3.549 1.00 95.94 85 GLU A O 1
ATOM 692 N N . ILE A 1 86 ? -18.074 0.703 4.601 1.00 95.44 86 ILE A N 1
ATOM 693 C CA . ILE A 1 86 ? -18.662 0.392 5.905 1.00 95.44 86 ILE A CA 1
ATOM 694 C C . ILE A 1 86 ? -19.573 1.544 6.318 1.00 95.44 86 ILE A C 1
ATOM 696 O O . ILE A 1 86 ? -19.123 2.680 6.488 1.00 95.44 86 ILE A O 1
ATOM 700 N N . GLU A 1 87 ? -20.850 1.240 6.521 1.00 95.94 87 GLU A N 1
ATOM 701 C CA . GLU A 1 87 ? -21.820 2.154 7.119 1.00 95.94 87 GLU A CA 1
ATOM 702 C C . GLU A 1 87 ? -21.793 2.041 8.649 1.00 95.94 87 GLU A C 1
ATOM 704 O O . GLU A 1 87 ? -21.743 0.945 9.207 1.00 95.94 87 GLU A O 1
ATOM 709 N N . LEU A 1 88 ? -21.810 3.184 9.338 1.00 95.69 88 LEU A N 1
ATOM 710 C CA . LEU A 1 88 ? -21.716 3.246 10.794 1.00 95.69 88 LEU A CA 1
ATOM 711 C C . LEU A 1 88 ? -23.069 3.525 11.453 1.00 95.69 88 LEU A C 1
ATOM 713 O O . LEU A 1 88 ? -23.748 4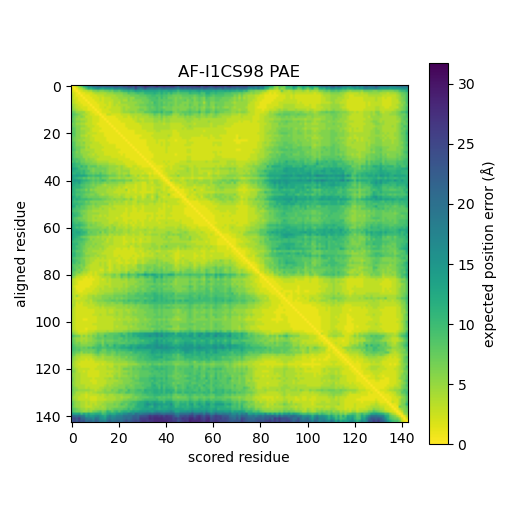.507 11.140 1.00 95.69 88 LEU A O 1
ATOM 717 N N . PHE A 1 89 ? -23.409 2.710 12.452 1.00 94.69 89 PHE A N 1
ATOM 718 C CA . PHE A 1 89 ? -24.624 2.841 13.260 1.00 94.69 89 PHE A CA 1
ATOM 719 C C . PHE A 1 89 ? -24.432 3.825 14.424 1.00 94.69 89 PHE A C 1
ATOM 721 O O . PHE A 1 89 ? -24.462 3.462 15.600 1.00 94.69 89 PHE A O 1
ATOM 728 N N . GLU A 1 90 ? -24.214 5.101 14.096 1.00 93.69 90 GLU A N 1
ATOM 729 C CA . GLU A 1 90 ? -23.909 6.146 15.090 1.00 93.69 90 GLU A CA 1
ATOM 730 C C . GLU A 1 90 ? -25.036 6.377 16.106 1.00 93.69 90 GLU A C 1
ATOM 732 O O . GLU A 1 90 ? -24.762 6.798 17.226 1.00 93.69 90 GLU A O 1
ATOM 737 N N . LYS A 1 91 ? -26.291 6.088 15.736 1.00 93.94 91 LYS A N 1
ATOM 738 C CA . LYS A 1 91 ? -27.443 6.217 16.642 1.00 93.94 91 LYS A CA 1
ATOM 739 C C . LYS A 1 91 ? -27.392 5.204 17.782 1.00 93.94 91 LYS A C 1
ATOM 741 O O . LYS A 1 91 ? -27.670 5.564 18.920 1.00 93.94 91 LYS A O 1
ATOM 746 N N . ASP A 1 92 ? -27.018 3.969 17.466 1.00 95.50 92 ASP A N 1
ATOM 747 C CA . ASP A 1 92 ? -27.027 2.861 18.421 1.00 95.50 92 ASP A CA 1
ATOM 748 C C . ASP A 1 92 ? -25.714 2.804 19.213 1.00 95.50 92 ASP A C 1
ATOM 750 O O . ASP A 1 92 ? -25.708 2.578 20.423 1.00 95.50 92 ASP A O 1
ATOM 754 N N . CYS A 1 93 ? -24.586 3.063 18.540 1.00 95.12 93 CYS A N 1
ATOM 755 C CA . CYS A 1 93 ? -23.242 2.884 19.091 1.00 95.12 93 CYS A CA 1
ATOM 756 C C . CYS A 1 93 ? -22.331 4.104 18.841 1.00 95.12 93 CYS A C 1
ATOM 758 O O . CYS A 1 93 ? -21.270 3.955 18.221 1.00 95.12 93 CYS A O 1
ATOM 760 N N . PRO A 1 94 ? -22.673 5.309 19.339 1.00 95.19 94 PRO A N 1
ATOM 761 C CA . PRO A 1 94 ? -21.959 6.544 18.998 1.00 95.19 94 PRO A CA 1
ATOM 762 C C . PRO A 1 94 ? -20.472 6.494 19.370 1.00 95.19 94 PRO A C 1
ATOM 764 O O . PRO A 1 94 ? -19.611 6.760 18.535 1.00 95.19 94 PRO A O 1
ATOM 767 N N . LYS A 1 95 ? -20.147 6.050 20.592 1.00 96.19 95 LYS A N 1
ATOM 768 C CA . LYS A 1 95 ? -18.755 5.969 21.076 1.00 96.19 95 LYS A CA 1
ATOM 769 C C . LYS A 1 95 ? -17.904 4.989 20.261 1.00 96.19 95 LYS A C 1
ATOM 771 O O . LYS A 1 95 ? -16.737 5.262 19.985 1.00 96.19 95 LYS A O 1
ATOM 776 N N . THR A 1 96 ? -18.482 3.855 19.864 1.00 95.81 96 THR A N 1
ATOM 777 C CA . THR A 1 96 ? -17.795 2.844 19.048 1.00 95.81 96 THR A CA 1
ATOM 778 C C . THR A 1 96 ? -17.523 3.376 17.648 1.00 95.81 96 THR A C 1
ATOM 780 O O . THR A 1 96 ? -16.407 3.237 17.147 1.00 95.81 96 THR A O 1
ATOM 783 N N . CYS A 1 97 ? -18.513 4.039 17.044 1.00 95.75 97 CYS A N 1
ATOM 784 C CA . CYS A 1 97 ? -18.377 4.644 15.724 1.00 95.75 97 CYS A CA 1
ATOM 785 C C . CYS A 1 97 ? -17.311 5.746 15.727 1.00 95.75 97 CYS A C 1
ATOM 787 O O . CYS A 1 97 ? -16.429 5.741 14.873 1.00 95.75 97 CYS A O 1
ATOM 789 N N . GLU A 1 98 ? -17.311 6.641 16.718 1.00 94.88 98 GLU A N 1
ATOM 790 C CA . GLU A 1 98 ? -16.287 7.688 16.843 1.00 94.88 98 GLU A CA 1
ATOM 791 C C .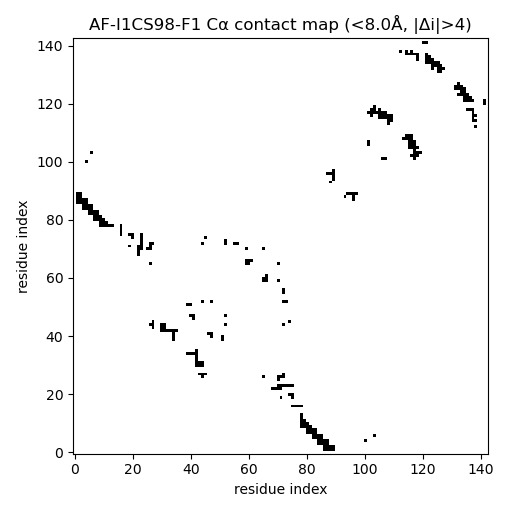 GLU A 1 98 ? -14.876 7.127 17.046 1.00 94.88 98 GLU A C 1
ATOM 793 O O . GLU A 1 98 ? -13.907 7.655 16.484 1.00 94.88 98 GLU A O 1
ATOM 798 N N . ASN A 1 99 ? -14.741 6.050 17.825 1.00 94.25 99 ASN A N 1
ATOM 799 C CA . ASN A 1 99 ? -13.467 5.360 17.988 1.00 94.25 99 ASN A CA 1
ATOM 800 C C . ASN A 1 99 ? -12.988 4.762 16.658 1.00 94.25 99 ASN A C 1
ATOM 802 O O . ASN A 1 99 ? -11.849 4.999 16.258 1.00 94.25 99 ASN A O 1
ATOM 806 N N . PHE A 1 100 ? -13.865 4.050 15.947 1.00 95.31 100 PHE A N 1
ATOM 807 C CA . PHE A 1 100 ? -13.547 3.456 14.651 1.00 95.31 100 PHE A CA 1
ATOM 808 C C . PHE A 1 100 ? -13.148 4.523 13.621 1.00 95.31 100 PHE A C 1
ATOM 810 O O . PHE A 1 100 ? -12.089 4.413 13.006 1.00 95.31 100 PHE A O 1
ATOM 817 N N . VAL A 1 101 ? -13.914 5.617 13.511 1.00 94.56 101 VAL A N 1
ATOM 818 C CA . VAL A 1 101 ? -13.585 6.777 12.659 1.00 94.56 101 VAL A CA 1
ATOM 819 C C . VAL A 1 101 ? -12.221 7.360 13.031 1.00 94.56 101 VAL A C 1
ATOM 821 O O . VAL A 1 101 ? -11.427 7.676 12.148 1.00 94.56 101 VAL A O 1
ATOM 824 N N . SER A 1 102 ? -11.933 7.507 14.329 1.00 93.62 102 SER A N 1
ATOM 825 C CA . SER A 1 102 ? -10.648 8.041 14.797 1.00 93.62 102 SER A CA 1
ATOM 826 C C . SER A 1 102 ? -9.477 7.152 14.373 1.00 93.62 102 SER A C 1
ATOM 828 O O . SER A 1 102 ? -8.455 7.671 13.944 1.00 93.62 102 SER A O 1
ATOM 830 N N . LEU A 1 103 ? -9.628 5.828 14.453 1.00 94.69 103 LEU A N 1
ATOM 831 C CA . LEU A 1 103 ? -8.603 4.870 14.023 1.00 94.69 103 LEU A CA 1
ATOM 832 C C . LEU A 1 103 ? -8.462 4.804 12.494 1.00 94.69 103 LEU A C 1
ATOM 834 O O . LEU A 1 103 ? -7.371 4.541 11.992 1.00 94.69 103 LEU A O 1
ATOM 838 N N . CYS A 1 104 ? -9.532 5.081 11.745 1.00 94.31 104 CYS A N 1
ATOM 839 C CA . CYS A 1 104 ? -9.471 5.201 10.286 1.00 94.31 104 CYS A CA 1
ATOM 840 C C . CYS A 1 104 ? -8.749 6.477 9.834 1.00 94.31 104 CYS A C 1
ATOM 842 O O . CYS A 1 104 ? -8.052 6.443 8.832 1.00 94.31 104 CYS A O 1
ATOM 844 N N . LYS A 1 105 ? -8.916 7.595 10.553 1.00 92.12 105 LYS A N 1
ATOM 845 C CA . LYS A 1 105 ? -8.265 8.879 10.232 1.00 92.12 105 LYS A CA 1
ATOM 846 C C . LYS A 1 105 ? -6.844 9.004 10.782 1.00 92.12 105 LYS A C 1
ATOM 848 O O . LYS A 1 105 ? -6.077 9.829 10.300 1.00 92.12 105 LYS A O 1
ATOM 853 N N . GLY A 1 106 ? -6.533 8.269 11.847 1.00 90.69 106 GLY A N 1
ATOM 854 C CA . GLY A 1 106 ? -5.292 8.443 12.587 1.00 90.69 106 GLY A CA 1
ATOM 855 C C . GLY A 1 106 ? -5.232 9.748 13.389 1.00 90.69 106 GLY A C 1
ATOM 856 O O . GLY A 1 106 ? -6.246 10.316 13.801 1.00 90.69 106 GLY A O 1
ATOM 857 N N . GLY A 1 107 ? -4.007 10.212 13.657 1.00 84.56 107 GLY A N 1
ATOM 858 C CA . GLY A 1 107 ? -3.735 11.497 14.322 1.00 84.56 107 GLY A CA 1
ATOM 859 C C . GLY A 1 107 ? -3.763 11.476 15.855 1.00 84.56 107 GLY A C 1
ATOM 860 O O . GLY A 1 107 ? -3.507 12.496 16.490 1.00 84.56 107 GLY A O 1
ATOM 861 N N . LYS A 1 108 ? -4.040 10.324 16.475 1.00 88.06 108 LYS A N 1
ATOM 862 C CA . LYS A 1 108 ? -3.959 10.136 17.932 1.00 88.06 108 LYS A CA 1
ATOM 863 C C . LYS A 1 108 ? -2.796 9.217 18.289 1.00 88.06 108 LYS A C 1
ATOM 865 O O . LYS A 1 108 ? -2.451 8.319 17.528 1.00 88.06 108 LYS A O 1
ATOM 870 N N . ILE A 1 109 ? -2.226 9.411 19.475 1.00 88.38 109 ILE A N 1
ATOM 871 C CA . ILE A 1 109 ? -1.182 8.545 20.035 1.00 88.38 109 ILE A CA 1
ATOM 872 C C . ILE A 1 109 ? -1.752 7.819 21.250 1.0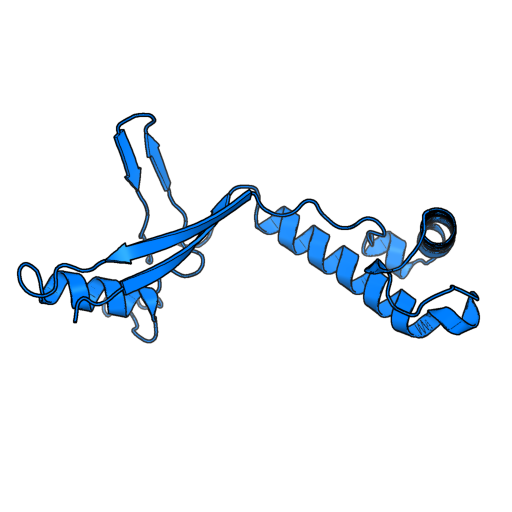0 88.38 109 ILE A C 1
ATOM 874 O O . ILE A 1 109 ? -2.414 8.419 22.102 1.00 88.38 109 ILE A O 1
ATOM 878 N N . GLY A 1 110 ? -1.502 6.514 21.336 1.00 87.06 110 GLY A N 1
ATOM 879 C CA . GLY A 1 110 ? -1.937 5.703 22.462 1.00 87.06 110 GLY A CA 1
ATOM 880 C C . GLY A 1 110 ? -1.247 6.145 23.747 1.00 87.06 110 GLY A C 1
ATOM 881 O O . GLY A 1 110 ? -0.022 6.209 23.818 1.00 87.06 110 GLY A O 1
ATOM 882 N N . LYS A 1 111 ? -2.027 6.432 24.793 1.00 85.62 111 LYS A N 1
ATOM 883 C CA . LYS A 1 111 ? -1.485 6.910 26.077 1.00 85.62 111 LYS A CA 1
ATOM 884 C C . LYS A 1 111 ? -0.488 5.921 26.687 1.00 85.62 111 LYS A C 1
ATOM 886 O O . LYS A 1 111 ? 0.568 6.354 27.152 1.00 85.62 111 LYS A O 1
ATOM 891 N N . SER A 1 112 ? -0.827 4.632 26.632 1.00 84.69 112 SER A N 1
ATOM 892 C CA . SER A 1 112 ? -0.027 3.531 27.179 1.00 84.69 112 SER A CA 1
ATOM 893 C C . SER A 1 112 ? 0.933 2.932 26.154 1.00 84.69 112 SER A C 1
ATOM 895 O O . SER A 1 112 ? 2.086 2.693 26.483 1.00 84.69 112 SER A O 1
ATOM 897 N N . SER A 1 113 ? 0.489 2.724 24.908 1.00 84.06 113 SER A N 1
ATOM 898 C CA . SER A 1 113 ? 1.333 2.118 23.867 1.00 84.06 113 SER A CA 1
ATOM 899 C C . SER A 1 113 ? 2.383 3.074 23.302 1.00 84.06 113 SER A C 1
ATOM 901 O O . SER A 1 113 ? 3.343 2.609 22.703 1.00 84.06 113 SER A O 1
ATOM 903 N N . LYS A 1 114 ? 2.183 4.396 23.435 1.00 86.88 114 LYS A N 1
ATOM 904 C CA . LYS A 1 114 ? 2.978 5.457 22.786 1.00 86.88 114 LYS A CA 1
ATOM 905 C C . LYS A 1 114 ? 3.086 5.319 21.260 1.00 86.88 114 LYS A C 1
ATOM 907 O O . LYS A 1 114 ? 3.913 5.979 20.643 1.00 86.88 114 LYS A O 1
ATOM 912 N N . LYS A 1 115 ? 2.221 4.506 20.646 1.00 86.12 115 LYS A N 1
ATOM 913 C CA . LYS A 1 115 ? 2.181 4.259 19.200 1.00 86.12 115 LYS A CA 1
ATOM 914 C C . LYS A 1 115 ? 1.063 5.062 18.527 1.00 86.12 115 LYS A C 1
ATOM 916 O O . LYS A 1 115 ? 0.051 5.341 19.186 1.00 86.12 115 LYS A O 1
ATOM 921 N N .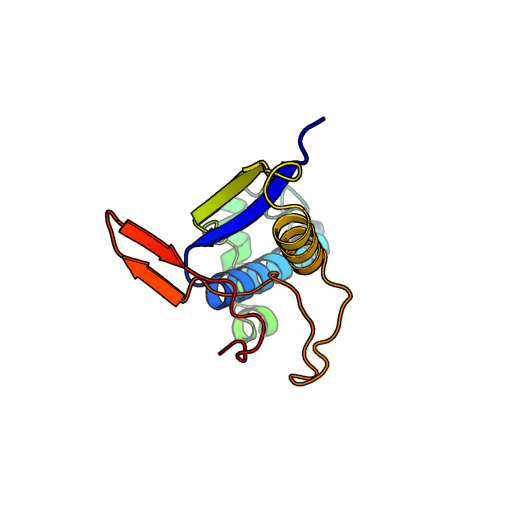 PRO A 1 116 ? 1.217 5.424 17.241 1.00 90.00 116 PRO A N 1
ATOM 922 C CA . PRO A 1 116 ? 0.136 6.003 16.453 1.00 90.00 116 PRO A CA 1
ATOM 923 C C . PRO A 1 116 ? -1.083 5.076 16.433 1.00 90.00 116 PRO A C 1
ATOM 925 O O . PRO A 1 116 ? -0.965 3.879 16.192 1.00 90.00 116 PRO A O 1
ATOM 928 N N . LEU A 1 117 ? -2.260 5.629 16.703 1.00 92.12 117 LEU A N 1
ATOM 929 C CA . LEU A 1 117 ? -3.525 4.905 16.665 1.00 92.12 117 LEU A CA 1
ATOM 930 C C . LEU A 1 117 ? -4.141 5.059 15.276 1.00 92.12 117 LEU A C 1
ATOM 932 O O . LEU A 1 117 ? -4.930 5.975 15.053 1.00 92.12 117 LEU A O 1
ATOM 936 N N . HIS A 1 118 ? -3.752 4.183 14.349 1.00 93.50 118 HIS A N 1
ATOM 937 C CA . HIS A 1 118 ? -4.233 4.211 12.970 1.00 93.50 118 HIS A CA 1
ATOM 938 C C . HIS A 1 118 ? -4.310 2.798 12.377 1.00 93.50 118 HIS A C 1
ATOM 940 O O . HIS A 1 118 ? -3.396 2.002 12.567 1.00 93.50 118 HIS A O 1
ATOM 946 N N . TYR A 1 119 ? -5.385 2.494 11.643 1.00 93.56 119 TYR A N 1
ATOM 947 C CA . TYR A 1 119 ? -5.523 1.243 10.887 1.00 93.56 119 TYR A CA 1
ATOM 948 C C . TYR A 1 119 ? -4.654 1.137 9.629 1.00 93.56 119 TYR A C 1
ATOM 950 O O . TYR A 1 119 ? -4.503 0.032 9.105 1.00 93.56 119 TYR A O 1
ATOM 958 N N . GLU A 1 120 ? -4.088 2.235 9.129 1.00 90.88 120 GLU A N 1
ATOM 959 C CA . GLU A 1 120 ? -3.246 2.198 7.939 1.00 90.88 120 GLU A CA 1
ATOM 960 C C . GLU A 1 120 ? -2.055 1.262 8.170 1.00 90.88 120 GLU A C 1
ATOM 962 O O . GLU A 1 120 ? -1.372 1.330 9.197 1.00 90.88 120 GLU A O 1
ATOM 967 N N . ASN A 1 121 ? -1.816 0.373 7.204 1.00 87.56 121 ASN A N 1
ATOM 968 C CA . ASN A 1 121 ? -0.779 -0.657 7.267 1.00 87.56 121 ASN A CA 1
ATOM 969 C C . ASN A 1 121 ? -0.928 -1.648 8.442 1.00 87.56 121 ASN A C 1
ATOM 971 O O . ASN A 1 121 ? 0.055 -2.268 8.852 1.00 87.56 121 ASN A O 1
ATOM 975 N N . THR A 1 122 ? -2.133 -1.814 8.999 1.00 90.94 122 THR A N 1
ATOM 976 C CA . THR A 1 122 ? -2.417 -2.909 9.942 1.00 90.94 122 THR A CA 1
ATOM 977 C C . THR A 1 122 ? -2.809 -4.189 9.211 1.00 90.94 122 THR A C 1
ATOM 979 O O . THR A 1 122 ? -3.443 -4.157 8.158 1.00 90.94 122 THR A O 1
ATOM 982 N N . LYS A 1 123 ? -2.422 -5.339 9.775 1.00 89.62 123 LYS A N 1
ATOM 983 C CA . LYS A 1 123 ? -2.674 -6.657 9.180 1.00 89.62 123 LYS A CA 1
ATOM 984 C C . LYS A 1 123 ? -3.971 -7.266 9.7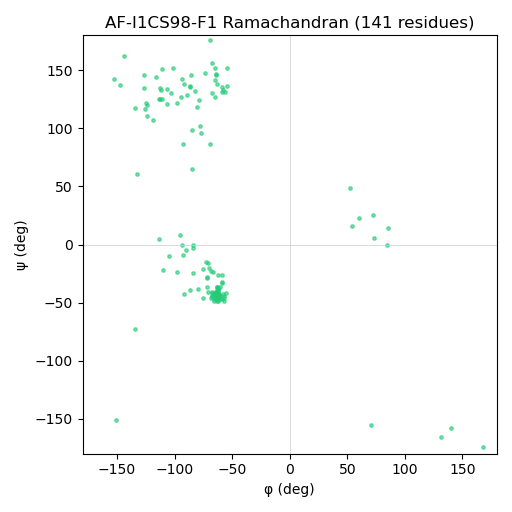17 1.00 89.62 123 LYS A C 1
ATOM 986 O O . LYS A 1 123 ? -4.275 -7.177 10.909 1.00 89.62 123 LYS A O 1
ATOM 991 N N . MET A 1 124 ? -4.700 -7.955 8.843 1.00 91.06 124 MET A N 1
ATOM 992 C CA . MET A 1 124 ? -5.740 -8.901 9.252 1.00 91.06 124 MET A CA 1
ATOM 993 C C . MET A 1 124 ? -5.041 -10.185 9.704 1.00 91.06 124 MET A C 1
ATOM 995 O O . MET A 1 124 ? -4.540 -10.948 8.883 1.00 91.06 124 MET A O 1
ATOM 999 N N . PHE A 1 125 ? -4.934 -10.392 11.013 1.00 90.75 125 PHE A N 1
ATOM 1000 C CA . PHE A 1 125 ? -4.120 -11.470 11.588 1.00 90.75 125 PHE A CA 1
ATOM 1001 C C . PHE A 1 125 ? -4.903 -12.761 11.843 1.00 90.75 125 PHE A C 1
ATOM 1003 O O . PHE A 1 125 ? -4.309 -13.781 12.187 1.00 90.75 125 PHE A O 1
ATOM 1010 N N . ARG A 1 126 ? -6.232 -12.740 11.708 1.00 93.25 126 ARG A N 1
ATOM 1011 C CA . ARG A 1 126 ? -7.066 -13.929 11.894 1.00 93.25 126 ARG A CA 1
ATOM 1012 C C . ARG A 1 126 ? -8.085 -14.044 10.768 1.00 93.25 126 ARG A C 1
ATOM 1014 O O . ARG A 1 126 ? -8.957 -13.195 10.620 1.00 93.25 126 ARG A O 1
ATOM 1021 N N . LEU A 1 127 ? -7.966 -15.127 10.007 1.00 93.94 127 LEU A N 1
ATOM 1022 C CA . LEU A 1 127 ? -8.805 -15.456 8.860 1.00 93.94 127 LEU A CA 1
ATOM 1023 C C . LEU A 1 127 ? -9.409 -16.839 9.103 1.00 93.94 127 LEU A C 1
ATOM 1025 O O . LEU A 1 127 ? -8.688 -17.834 9.118 1.00 93.94 127 LEU A O 1
ATOM 1029 N N . VAL A 1 128 ? -10.719 -16.898 9.334 1.00 96.00 128 VAL A N 1
ATOM 1030 C CA . VAL A 1 128 ? -11.453 -18.153 9.529 1.00 96.00 128 VAL A CA 1
ATOM 1031 C C . VAL A 1 128 ? -12.508 -18.263 8.426 1.00 96.00 128 VAL A C 1
ATOM 1033 O O . VAL A 1 128 ? -13.497 -17.523 8.471 1.00 96.00 128 VAL A O 1
ATOM 1036 N N . PRO A 1 129 ? -12.311 -19.147 7.427 1.00 95.94 129 PRO A N 1
ATOM 1037 C CA . PRO A 1 129 ? -13.259 -19.334 6.333 1.00 95.94 129 PRO A CA 1
ATOM 1038 C C . PRO A 1 129 ? -14.669 -19.647 6.843 1.00 95.94 129 PRO A C 1
ATOM 1040 O O . PRO A 1 129 ? -14.838 -20.431 7.772 1.00 95.94 129 PRO A O 1
ATOM 1043 N N . GLY A 1 130 ? -15.679 -19.009 6.247 1.00 95.88 130 GLY A N 1
ATOM 1044 C CA . GLY A 1 130 ? -17.080 -19.168 6.654 1.00 95.88 130 GLY A CA 1
ATOM 1045 C C . GLY A 1 130 ? -17.449 -18.495 7.980 1.00 95.88 130 GLY A C 1
ATOM 1046 O O . GLY A 1 130 ? -18.575 -18.665 8.438 1.00 95.88 130 GLY A O 1
ATOM 1047 N N . PHE A 1 131 ? -16.534 -17.739 8.597 1.00 95.75 131 PHE A N 1
ATOM 1048 C CA . PHE A 1 131 ? -16.792 -17.108 9.888 1.00 95.75 131 PHE A CA 1
ATOM 1049 C C . PHE A 1 131 ? -16.350 -15.647 9.959 1.00 95.75 131 PHE A C 1
ATOM 1051 O O . PHE A 1 131 ? -17.201 -14.762 9.994 1.00 95.75 131 PHE A O 1
ATOM 1058 N N . VAL A 1 132 ? -15.041 -15.369 10.022 1.00 94.56 132 VAL A N 1
ATOM 1059 C CA . VAL A 1 132 ? -14.567 -14.009 10.319 1.00 94.56 132 VAL A CA 1
ATOM 1060 C C . VAL A 1 132 ? -13.191 -13.701 9.741 1.00 94.56 132 VAL A C 1
ATOM 1062 O O . VAL A 1 132 ? -12.274 -14.525 9.767 1.00 94.56 132 VAL A O 1
ATOM 1065 N N . VAL A 1 133 ? -13.050 -12.458 9.286 1.00 93.94 133 VAL A N 1
ATOM 1066 C CA . VAL A 1 133 ? -11.776 -11.778 9.049 1.00 93.94 133 VAL A CA 1
ATOM 1067 C C . VAL A 1 133 ? -11.602 -10.752 10.161 1.00 93.94 133 VAL A C 1
ATOM 1069 O O . VAL A 1 133 ? -12.454 -9.886 10.348 1.00 93.94 133 VAL A O 1
ATOM 1072 N N . GLN A 1 134 ? -10.526 -10.868 10.931 1.00 94.12 134 GLN A N 1
ATOM 1073 C CA . GLN A 1 134 ? -10.275 -10.037 12.102 1.00 94.12 134 GLN A CA 1
ATOM 1074 C C . GLN A 1 134 ? -8.890 -9.386 12.016 1.00 94.12 134 GLN A C 1
ATOM 1076 O O . GLN A 1 134 ? -7.883 -10.037 11.723 1.00 94.12 134 GLN A O 1
ATOM 1081 N N . GLY A 1 135 ? -8.861 -8.089 12.319 1.00 92.50 135 GLY A N 1
ATOM 1082 C CA . GLY A 1 135 ? -7.666 -7.251 12.358 1.00 92.50 135 GLY A CA 1
ATOM 1083 C C . GLY A 1 135 ? -7.822 -6.110 13.361 1.00 92.50 135 GLY A C 1
ATOM 1084 O O . GLY A 1 135 ? -8.550 -6.235 14.346 1.00 92.50 135 GLY A O 1
ATOM 1085 N N . GLY A 1 136 ? -7.143 -4.992 13.101 1.00 89.25 136 GLY A N 1
ATOM 1086 C CA . GLY A 1 136 ? -7.263 -3.777 13.911 1.00 89.25 136 GLY A CA 1
ATOM 1087 C C . GLY A 1 136 ? -6.366 -3.733 15.150 1.00 89.25 136 GLY A C 1
ATOM 1088 O O . GLY A 1 136 ? -6.565 -2.872 16.007 1.00 89.25 136 GLY A O 1
ATOM 1089 N N . ASP A 1 137 ? -5.367 -4.616 15.247 1.00 88.75 137 ASP A N 1
ATOM 1090 C CA . ASP A 1 137 ? -4.292 -4.447 16.226 1.00 88.75 137 ASP A CA 1
ATOM 1091 C C . ASP A 1 137 ? -3.314 -3.379 15.724 1.00 88.75 137 ASP A C 1
ATOM 1093 O O . ASP A 1 137 ? -2.421 -3.641 14.922 1.00 88.75 137 ASP A O 1
ATOM 1097 N N . VAL A 1 138 ? -3.527 -2.152 16.197 1.00 87.12 138 VAL A N 1
ATOM 1098 C CA . VAL A 1 138 ? -2.714 -0.966 15.879 1.00 87.12 138 VAL A CA 1
ATOM 1099 C C . VAL A 1 138 ? -1.468 -0.842 16.767 1.00 87.12 138 VAL A C 1
ATOM 1101 O O . VAL A 1 138 ? -0.727 0.133 16.671 1.00 87.12 138 VAL A O 1
ATOM 1104 N N . THR A 1 139 ? -1.257 -1.775 17.703 1.00 80.00 139 THR A N 1
ATOM 1105 C CA . THR A 1 139 ? -0.224 -1.654 18.745 1.00 80.00 139 THR A CA 1
ATOM 1106 C C . THR A 1 139 ? 0.939 -2.620 18.578 1.00 80.00 139 THR A C 1
ATOM 1108 O O . THR A 1 139 ? 2.030 -2.349 19.090 1.00 80.00 139 THR A O 1
ATOM 1111 N N . ARG A 1 140 ? 0.754 -3.729 17.862 1.00 70.44 140 ARG A N 1
ATOM 1112 C CA . ARG A 1 140 ? 1.855 -4.633 17.505 1.00 70.44 140 ARG A CA 1
ATOM 1113 C C . ARG A 1 140 ? 2.724 -4.023 16.410 1.00 70.44 140 ARG A C 1
ATOM 1115 O O . ARG A 1 140 ? 2.258 -3.225 15.602 1.00 70.44 140 ARG A O 1
ATOM 1122 N N . GLU A 1 141 ? 4.019 -4.327 16.452 1.00 57.97 141 GLU A N 1
ATOM 1123 C CA . GLU A 1 141 ? 4.941 -3.885 15.405 1.00 57.97 141 GLU A CA 1
ATOM 1124 C C . GLU A 1 141 ? 4.575 -4.519 14.068 1.00 57.97 141 GLU A C 1
ATOM 1126 O O . GLU A 1 141 ? 4.082 -5.649 14.005 1.00 57.97 141 GLU A O 1
ATOM 1131 N N . LYS A 1 142 ? 4.808 -3.750 13.005 1.00 56.62 142 LYS A N 1
ATOM 1132 C CA . LYS A 1 142 ? 4.746 -4.227 11.631 1.00 56.62 142 LYS A CA 1
ATOM 1133 C C . LYS A 1 142 ? 5.944 -5.166 11.448 1.00 56.62 142 LYS A C 1
ATOM 1135 O O . LYS A 1 142 ? 7.025 -4.694 11.127 1.00 56.62 142 LYS A O 1
ATOM 1140 N N . VAL A 1 143 ? 5.776 -6.445 11.789 1.00 43.84 143 VAL A N 1
ATOM 1141 C CA . VAL A 1 143 ? 6.737 -7.503 11.423 1.00 43.84 143 VAL A CA 1
ATOM 1142 C C . VAL A 1 143 ? 6.685 -7.699 9.924 1.00 43.84 143 VAL A C 1
ATOM 1144 O O . VAL A 1 143 ? 5.536 -7.771 9.418 1.00 43.84 143 VAL A O 1
#

Secondary structure (DSSP, 8-state):
--EEEEEEEEES-HHHHHHHHHHHHHHHHHHHHHHHHHT-S-S-GGG--HHHHHHHHHHHHH-HHHHHTT--SSPPPPPEEEEEEEEE-TTT-HHHHHHHHHHHH--EE-TTT-SEE--TT----EEETTTEEE----SS---

Organism: Rhizopus delemar (strain RA 99-880 / ATCC MYA-4621 / FGSC 9543 / NRRL 43880) (NCBI:txid246409)

Foldseek 3Di:
DWDKDKDWDFADDPVVLVLLQVLQVVLLVVLLVCVVVQVFPDSGLVPHDPVSLVVSVVVLVPDPVCVVSVHDSDRDDDTDTGMDMDTDPCVVCVPVRVLVVCQCVWPDADPVLRFTRHPVLWDQPDDDPPPDGHTRPRRDDND